Protein AF-A0A2H5V4H5-F1 (afdb_monomer_lite)

Sequence (164 aa):
MTAAYRALLMSRRRLESMSKALNQSDRIYLKNTIEQLDTDIDRLAERIVEEARKRYPQFDGMAESFGITGENDTKAQEALAELLTYVDFSKSFQRIRGYVRLYHRRSKNQRYSHQIRHALVRLTMALIEGIPKARKQEGVLMKIWLTYKQETQRPAGIPAQQQG

Radius of gyration: 17.79 Å; chains: 1; bounding box: 38×45×50 Å

Structure (mmCIF, N/CA/C/O backbone):
data_AF-A0A2H5V4H5-F1
#
_entry.id   AF-A0A2H5V4H5-F1
#
loop_
_atom_site.group_PDB
_atom_site.id
_atom_site.type_symbol
_atom_site.label_atom_id
_atom_site.label_alt_id
_atom_site.label_comp_id
_atom_site.label_asym_id
_atom_site.label_entity_id
_atom_site.label_seq_id
_atom_site.pdbx_PDB_ins_code
_atom_site.Cartn_x
_atom_site.Cartn_y
_atom_site.Cartn_z
_atom_site.occupancy
_atom_site.B_iso_or_equiv
_atom_site.auth_seq_id
_atom_site.auth_comp_id
_atom_site.auth_asym_id
_atom_site.auth_atom_id
_atom_site.pdbx_PDB_model_num
ATOM 1 N N . MET A 1 1 ? -10.975 -2.559 -8.787 1.00 87.75 1 MET A N 1
ATOM 2 C CA . MET A 1 1 ? -9.819 -1.646 -8.943 1.00 87.75 1 MET A CA 1
ATOM 3 C C . MET A 1 1 ? -8.520 -2.287 -8.461 1.00 87.75 1 MET A C 1
ATOM 5 O O . MET A 1 1 ? -7.626 -2.464 -9.275 1.00 87.75 1 MET A O 1
ATOM 9 N N . THR A 1 2 ? -8.435 -2.776 -7.220 1.00 89.94 2 THR A N 1
ATOM 10 C CA . THR A 1 2 ? -7.204 -3.379 -6.661 1.00 89.94 2 THR A CA 1
ATOM 11 C C . THR A 1 2 ? -6.629 -4.556 -7.467 1.00 89.94 2 THR A C 1
ATOM 13 O O . THR A 1 2 ? -5.419 -4.672 -7.621 1.00 89.94 2 THR A O 1
ATOM 16 N N . ALA A 1 3 ? -7.469 -5.431 -8.035 1.00 91.88 3 ALA A N 1
ATOM 17 C CA . ALA A 1 3 ? -6.989 -6.536 -8.876 1.00 91.88 3 ALA A CA 1
ATOM 18 C C . ALA A 1 3 ? -6.283 -6.048 -10.159 1.00 91.88 3 ALA A C 1
ATOM 20 O O . ALA A 1 3 ? -5.219 -6.562 -10.499 1.00 91.88 3 ALA A O 1
ATOM 21 N N . ALA A 1 4 ? -6.838 -5.028 -10.822 1.00 95.19 4 ALA A N 1
ATOM 22 C CA . ALA A 1 4 ? -6.223 -4.403 -11.992 1.00 95.19 4 ALA A CA 1
ATOM 23 C C . ALA A 1 4 ? -4.920 -3.681 -11.613 1.00 95.19 4 ALA A C 1
ATOM 25 O O . ALA A 1 4 ? -3.908 -3.868 -12.280 1.00 95.19 4 ALA A O 1
ATOM 26 N N . TYR A 1 5 ? -4.900 -2.971 -10.480 1.00 95.25 5 TYR A N 1
ATOM 27 C CA . TYR A 1 5 ? -3.697 -2.310 -9.962 1.00 95.25 5 TYR A CA 1
ATOM 28 C C . TYR A 1 5 ? -2.549 -3.298 -9.734 1.00 95.25 5 TYR A C 1
ATOM 30 O O . TYR A 1 5 ? -1.433 -3.109 -10.217 1.00 95.25 5 TYR A O 1
ATOM 38 N N . ARG A 1 6 ? -2.840 -4.434 -9.088 1.00 92.75 6 ARG A N 1
ATOM 39 C CA . ARG A 1 6 ? -1.865 -5.519 -8.903 1.00 92.75 6 ARG A CA 1
ATOM 40 C C . ARG A 1 6 ? -1.365 -6.079 -10.239 1.00 92.75 6 ARG A C 1
ATOM 42 O O . ARG A 1 6 ? -0.178 -6.377 -10.355 1.00 92.75 6 ARG A O 1
ATOM 49 N N . ALA A 1 7 ? -2.239 -6.227 -11.236 1.00 95.25 7 ALA A N 1
ATOM 50 C CA . ALA A 1 7 ? -1.853 -6.702 -12.565 1.00 95.25 7 ALA A CA 1
ATOM 51 C C . ALA A 1 7 ? -0.906 -5.722 -13.279 1.00 95.25 7 ALA A C 1
ATOM 53 O O . ALA A 1 7 ? 0.093 -6.159 -13.857 1.00 95.25 7 ALA A O 1
ATOM 54 N N . LEU A 1 8 ? -1.158 -4.413 -13.174 1.00 96.19 8 LEU A N 1
ATOM 55 C CA . LEU A 1 8 ? -0.271 -3.376 -13.709 1.00 96.19 8 LEU A CA 1
ATOM 56 C C . LEU A 1 8 ? 1.096 -3.392 -13.013 1.00 96.19 8 LEU A C 1
ATOM 58 O O . LEU A 1 8 ? 2.119 -3.451 -13.693 1.00 96.19 8 LEU A O 1
ATOM 62 N N . LEU A 1 9 ? 1.137 -3.465 -11.675 1.00 94.38 9 LEU A N 1
ATOM 63 C CA . LEU A 1 9 ? 2.395 -3.571 -10.919 1.00 94.38 9 LEU A CA 1
ATOM 64 C C . LEU A 1 9 ? 3.232 -4.795 -11.324 1.00 94.38 9 LEU A C 1
ATOM 66 O O . LEU A 1 9 ? 4.456 -4.705 -11.453 1.00 94.38 9 LEU A O 1
ATOM 70 N N . MET A 1 10 ? 2.589 -5.952 -11.515 1.00 94.19 10 MET A N 1
ATOM 71 C CA . MET A 1 10 ? 3.275 -7.165 -11.973 1.00 94.19 10 MET A CA 1
ATOM 72 C C . MET A 1 10 ? 3.813 -7.004 -13.396 1.00 94.19 10 MET A C 1
ATOM 74 O O . MET A 1 10 ? 4.956 -7.383 -13.662 1.00 94.19 10 MET A O 1
ATOM 78 N N . SER A 1 11 ? 3.015 -6.420 -14.291 1.00 96.19 11 SER A N 1
ATOM 79 C CA . SER A 1 11 ? 3.393 -6.193 -15.690 1.00 96.19 11 SER A CA 1
ATOM 80 C C . SER A 1 11 ? 4.573 -5.232 -15.792 1.00 96.19 11 SER A C 1
ATOM 82 O O . SER A 1 11 ? 5.569 -5.565 -16.431 1.00 96.19 11 SER A O 1
ATOM 84 N N . ARG A 1 12 ? 4.527 -4.110 -15.064 1.00 95.56 12 ARG A N 1
ATOM 85 C CA . ARG A 1 12 ? 5.625 -3.142 -14.965 1.00 95.56 12 ARG A CA 1
ATOM 86 C C . ARG A 1 12 ? 6.923 -3.820 -14.535 1.00 95.56 12 ARG A C 1
ATOM 88 O O . ARG A 1 12 ? 7.923 -3.733 -15.238 1.00 95.56 12 ARG A O 1
ATOM 95 N N . ARG A 1 13 ? 6.893 -4.572 -13.426 1.00 93.88 13 ARG A N 1
ATOM 96 C CA . ARG A 1 13 ? 8.076 -5.282 -12.908 1.00 93.88 13 ARG A CA 1
ATOM 97 C C . ARG A 1 13 ? 8.641 -6.277 -13.926 1.00 93.88 13 ARG A C 1
ATOM 99 O O . ARG A 1 13 ? 9.858 -6.414 -14.047 1.00 93.88 13 ARG A O 1
ATOM 106 N N . ARG A 1 14 ? 7.768 -6.987 -14.647 1.00 93.81 14 ARG A N 1
ATOM 107 C CA . ARG A 1 14 ? 8.175 -7.926 -15.700 1.00 93.81 14 ARG A CA 1
ATOM 108 C C . ARG A 1 14 ? 8.878 -7.194 -16.843 1.00 93.81 14 ARG A C 1
ATOM 110 O O . ARG A 1 14 ? 9.963 -7.618 -17.233 1.00 93.81 14 ARG A O 1
ATOM 117 N N . LEU A 1 15 ? 8.299 -6.100 -17.339 1.00 93.50 15 LEU A N 1
ATOM 118 C CA . LEU A 1 15 ? 8.891 -5.310 -18.421 1.00 93.50 15 LEU A CA 1
ATOM 119 C C . LEU A 1 15 ? 10.211 -4.657 -18.002 1.00 93.50 15 LEU A C 1
ATOM 121 O O . LEU A 1 15 ? 11.157 -4.669 -18.782 1.00 93.50 15 LEU A O 1
ATOM 125 N N . GLU A 1 16 ? 10.330 -4.173 -16.765 1.00 92.81 16 GLU A N 1
ATOM 126 C CA . GLU A 1 16 ? 11.603 -3.670 -16.231 1.00 92.81 16 GLU A CA 1
ATOM 127 C C . GLU A 1 16 ? 12.686 -4.753 -16.212 1.00 92.81 16 GLU A C 1
ATOM 129 O O . GLU A 1 16 ? 13.828 -4.504 -16.600 1.00 92.81 16 GLU A O 1
ATOM 134 N N . SER A 1 17 ? 12.338 -5.969 -15.777 1.00 92.56 17 SER A N 1
ATOM 135 C CA . SER A 1 17 ? 13.271 -7.098 -15.778 1.00 92.56 17 SER A CA 1
ATOM 136 C C . SER A 1 17 ? 13.709 -7.470 -17.194 1.00 92.56 17 SER A C 1
ATOM 138 O O . SER A 1 17 ? 14.881 -7.772 -17.401 1.00 92.56 17 SER A O 1
ATOM 140 N N . MET A 1 18 ? 12.786 -7.444 -18.158 1.00 90.31 18 MET A N 1
ATOM 141 C CA . MET A 1 18 ? 13.092 -7.703 -19.566 1.00 90.31 18 MET A CA 1
ATOM 142 C C . MET A 1 18 ? 13.980 -6.602 -20.148 1.00 90.31 18 MET A C 1
ATOM 144 O O . MET A 1 18 ? 15.005 -6.907 -20.742 1.00 90.31 18 MET A O 1
ATOM 148 N N . SER A 1 19 ? 13.650 -5.330 -19.908 1.00 90.00 19 SER A N 1
ATOM 149 C CA . SER A 1 19 ? 14.415 -4.173 -20.388 1.00 90.00 19 SER A CA 1
ATOM 150 C C . SER A 1 19 ? 15.887 -4.233 -19.962 1.00 90.00 19 SER A C 1
ATOM 152 O O . SER A 1 19 ? 16.783 -4.020 -20.780 1.00 90.00 19 SER A O 1
ATOM 154 N N . LYS A 1 20 ? 16.168 -4.647 -18.719 1.00 88.38 20 LYS A N 1
ATOM 155 C CA . LYS A 1 20 ? 17.545 -4.844 -18.228 1.00 88.38 20 LYS A CA 1
ATOM 156 C C . LYS A 1 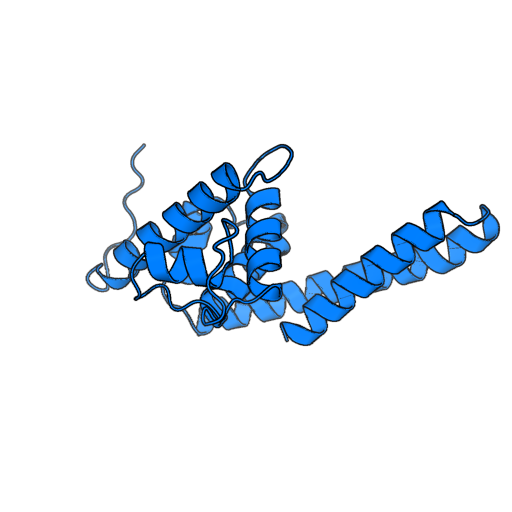20 ? 18.342 -5.889 -19.021 1.00 88.38 20 LYS A C 1
ATOM 158 O O . LYS A 1 20 ? 19.561 -5.766 -19.098 1.00 88.38 20 LYS A O 1
ATOM 163 N N . ALA A 1 21 ? 17.677 -6.885 -19.606 1.00 89.31 21 ALA A N 1
ATOM 164 C CA . ALA A 1 21 ? 18.304 -7.962 -20.372 1.00 89.31 21 ALA A CA 1
ATOM 165 C C . ALA A 1 21 ? 18.467 -7.651 -21.874 1.00 89.31 21 ALA A C 1
ATOM 167 O O . ALA A 1 21 ? 19.165 -8.386 -22.567 1.00 89.31 21 ALA A O 1
ATOM 168 N N . LEU A 1 22 ? 17.838 -6.586 -22.386 1.00 87.88 22 LEU A N 1
ATOM 169 C CA . LEU A 1 22 ? 17.841 -6.240 -23.813 1.00 87.88 22 LEU A CA 1
ATOM 170 C C . LEU A 1 22 ? 18.999 -5.311 -24.212 1.00 87.88 22 LEU A C 1
ATOM 172 O O . LEU A 1 22 ? 19.607 -4.653 -23.360 1.00 87.88 22 LEU A O 1
ATOM 176 N N . ASN A 1 23 ? 19.266 -5.237 -25.522 1.00 84.38 23 ASN A N 1
ATOM 177 C CA . ASN A 1 23 ? 20.154 -4.248 -26.144 1.00 84.38 23 ASN A CA 1
ATOM 178 C C . ASN A 1 23 ? 19.534 -2.827 -26.100 1.00 84.38 23 ASN A C 1
ATOM 180 O O . ASN A 1 23 ? 18.367 -2.646 -25.752 1.00 84.38 23 ASN A O 1
ATOM 184 N N . GLN A 1 24 ? 20.313 -1.792 -26.429 1.00 78.50 24 GLN A N 1
ATOM 185 C CA . GLN A 1 24 ? 19.883 -0.399 -26.255 1.00 78.50 24 GLN A CA 1
ATOM 186 C C . GLN A 1 24 ? 18.722 0.022 -27.173 1.00 78.50 24 GLN A C 1
ATOM 188 O O . GLN A 1 24 ? 17.870 0.790 -26.730 1.00 78.50 24 GLN A O 1
ATOM 193 N N . SER A 1 25 ? 18.653 -0.485 -28.408 1.00 79.69 25 SER A N 1
ATOM 194 C CA . SER A 1 25 ? 17.562 -0.177 -29.343 1.00 79.69 25 SER A CA 1
ATOM 195 C C . SER A 1 25 ? 16.232 -0.778 -28.888 1.00 79.69 25 SER A C 1
ATOM 197 O O . SER A 1 25 ? 15.212 -0.093 -28.904 1.00 79.69 25 SER A O 1
ATOM 199 N N . ASP A 1 26 ? 16.244 -2.013 -28.383 1.00 81.56 26 ASP A N 1
ATOM 200 C CA . ASP A 1 26 ? 15.031 -2.709 -27.940 1.00 81.56 26 ASP A CA 1
ATOM 201 C C . ASP A 1 26 ? 14.521 -2.175 -26.589 1.00 81.56 26 ASP A C 1
ATOM 203 O O . ASP A 1 26 ? 13.318 -2.176 -26.311 1.00 81.56 26 ASP A O 1
ATOM 207 N N . ARG A 1 27 ? 15.422 -1.629 -25.756 1.00 8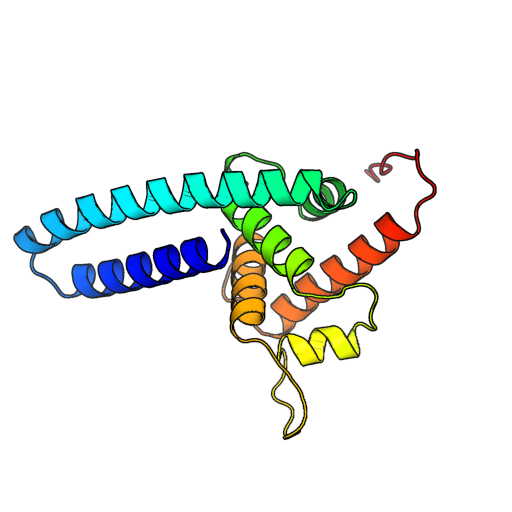6.88 27 ARG A N 1
ATOM 208 C CA . ARG A 1 27 ? 15.067 -0.945 -24.499 1.00 86.88 27 ARG A CA 1
ATOM 209 C C . ARG A 1 27 ? 14.164 0.267 -24.706 1.00 86.88 27 ARG A C 1
ATOM 211 O O . ARG A 1 27 ? 13.326 0.527 -23.843 1.00 86.88 27 ARG A O 1
ATOM 218 N N . ILE A 1 28 ? 14.317 1.001 -25.812 1.00 86.25 28 ILE A N 1
ATOM 219 C CA . ILE A 1 28 ? 13.526 2.213 -26.085 1.00 86.25 28 ILE A CA 1
ATOM 220 C C . ILE A 1 28 ? 12.041 1.860 -26.244 1.00 86.25 28 ILE A C 1
ATOM 222 O O . ILE A 1 28 ? 11.191 2.526 -25.657 1.00 86.25 28 ILE A O 1
ATOM 226 N N . TYR A 1 29 ? 11.721 0.764 -26.941 1.00 83.31 29 TYR A N 1
ATOM 227 C CA . TYR A 1 29 ? 10.335 0.311 -27.110 1.00 83.31 29 TYR A CA 1
ATOM 228 C C . TYR A 1 29 ? 9.677 -0.079 -25.779 1.00 83.31 29 TYR A C 1
ATOM 230 O O . TYR A 1 29 ? 8.517 0.257 -25.522 1.00 83.31 29 TYR A O 1
ATOM 238 N N . LEU A 1 30 ? 10.424 -0.749 -24.892 1.00 89.69 30 LEU A N 1
ATOM 239 C CA . LEU A 1 30 ? 9.912 -1.096 -23.566 1.00 89.69 30 LEU A CA 1
ATOM 240 C C . LEU A 1 30 ? 9.800 0.112 -22.638 1.00 89.69 30 LEU A C 1
ATOM 242 O O . LEU A 1 30 ? 8.893 0.136 -21.809 1.00 89.69 30 LEU A O 1
ATOM 246 N N . LYS A 1 31 ? 10.675 1.114 -22.777 1.00 90.44 31 LYS A N 1
ATOM 247 C CA . LYS A 1 31 ? 10.648 2.326 -21.951 1.00 90.44 31 LYS A CA 1
ATOM 248 C C . LYS A 1 31 ? 9.300 3.040 -22.054 1.00 90.44 31 LYS A C 1
ATOM 250 O O . LYS A 1 31 ? 8.655 3.229 -21.029 1.00 90.44 31 LYS A O 1
ATOM 255 N N . ASN A 1 32 ? 8.837 3.325 -23.271 1.00 90.06 32 ASN A N 1
ATOM 256 C CA . ASN A 1 32 ? 7.556 4.013 -23.483 1.00 90.06 32 ASN A CA 1
ATOM 257 C C . ASN A 1 32 ? 6.379 3.216 -22.896 1.00 90.06 32 ASN A C 1
ATOM 259 O O . ASN A 1 32 ? 5.458 3.774 -22.307 1.00 90.06 32 ASN A O 1
ATOM 263 N N . THR A 1 33 ? 6.427 1.885 -23.013 1.00 93.50 33 THR A N 1
ATOM 264 C CA . THR A 1 33 ? 5.394 1.008 -22.442 1.00 93.50 33 THR A CA 1
ATOM 265 C C . THR A 1 33 ? 5.408 1.043 -20.910 1.00 93.50 33 THR A C 1
ATOM 267 O O . THR A 1 33 ? 4.353 1.054 -20.281 1.00 93.50 33 THR A O 1
ATOM 270 N N . ILE A 1 34 ? 6.593 1.071 -20.291 1.00 95.00 34 ILE A N 1
ATOM 271 C CA . ILE A 1 34 ? 6.746 1.180 -18.834 1.00 95.00 34 ILE A CA 1
ATOM 272 C C . ILE A 1 34 ? 6.227 2.534 -18.336 1.00 95.00 34 ILE A C 1
ATOM 274 O O . ILE A 1 34 ? 5.502 2.558 -17.348 1.00 95.00 34 ILE A O 1
ATOM 278 N N . GLU A 1 35 ? 6.535 3.630 -19.031 1.00 95.25 35 GLU A N 1
ATOM 279 C CA . GLU A 1 35 ? 6.053 4.976 -18.681 1.00 95.25 35 GLU A CA 1
ATOM 280 C C . GLU A 1 35 ? 4.520 5.073 -18.749 1.00 95.25 35 GLU A C 1
ATOM 282 O O . GLU A 1 35 ? 3.883 5.640 -17.856 1.00 95.25 35 GLU A O 1
ATOM 287 N N . GLN A 1 36 ? 3.906 4.446 -19.758 1.00 95.69 36 GLN A N 1
ATOM 288 C CA . GLN A 1 36 ? 2.449 4.359 -19.841 1.00 95.69 36 GLN A CA 1
ATOM 289 C C . GLN A 1 36 ? 1.860 3.542 -18.682 1.00 95.69 36 GLN A C 1
ATOM 291 O O . GLN A 1 36 ? 0.875 3.959 -18.073 1.00 95.69 36 GLN A O 1
ATOM 296 N N . LEU A 1 37 ? 2.477 2.406 -18.332 1.00 96.44 37 LEU A N 1
ATOM 297 C CA . LEU A 1 37 ? 2.054 1.619 -17.171 1.00 96.44 37 LEU A CA 1
ATOM 298 C C . LEU A 1 37 ? 2.183 2.409 -15.867 1.00 96.44 37 LEU A C 1
ATOM 300 O O . LEU A 1 37 ? 1.300 2.293 -15.024 1.00 96.44 37 LEU A O 1
ATOM 304 N N . ASP A 1 38 ? 3.249 3.192 -15.692 1.00 96.44 38 ASP A N 1
ATOM 305 C CA . ASP A 1 38 ? 3.428 4.055 -14.520 1.00 96.44 38 ASP A CA 1
ATOM 306 C C . ASP A 1 38 ? 2.290 5.078 -14.402 1.00 96.44 38 ASP A C 1
ATOM 308 O O . ASP A 1 38 ? 1.672 5.186 -13.343 1.00 96.44 38 ASP A O 1
ATOM 312 N N . THR A 1 39 ? 1.907 5.706 -15.516 1.00 96.88 39 THR A N 1
ATOM 313 C CA . THR A 1 39 ? 0.756 6.623 -15.568 1.00 96.88 39 THR A CA 1
ATOM 314 C C . THR A 1 39 ? -0.555 5.933 -15.173 1.00 96.88 39 THR A C 1
ATOM 316 O O . THR A 1 39 ? -1.351 6.473 -14.402 1.00 96.88 39 THR A O 1
ATOM 319 N N . ASP A 1 40 ? -0.805 4.726 -15.685 1.00 96.75 40 ASP A N 1
ATOM 320 C CA . ASP A 1 40 ? -2.036 3.986 -15.386 1.00 96.75 40 ASP A CA 1
ATOM 321 C C . ASP A 1 40 ? -2.064 3.455 -13.943 1.00 96.75 40 ASP A C 1
ATOM 323 O O . ASP A 1 40 ? -3.130 3.379 -13.325 1.00 96.75 40 ASP A O 1
ATOM 327 N N . ILE A 1 41 ? -0.896 3.115 -13.386 1.00 96.88 41 ILE A N 1
ATOM 328 C CA . ILE A 1 41 ? -0.717 2.759 -11.973 1.00 96.88 41 ILE A CA 1
ATOM 329 C C . ILE A 1 41 ? -1.089 3.946 -11.091 1.00 96.88 41 ILE A C 1
ATOM 331 O O . ILE A 1 41 ? -1.863 3.758 -10.153 1.00 96.88 41 ILE A O 1
ATOM 335 N N . ASP A 1 42 ? -0.579 5.139 -11.390 1.00 96.25 42 ASP A N 1
ATOM 336 C CA . ASP A 1 42 ? -0.815 6.334 -10.576 1.00 96.25 42 ASP A CA 1
ATOM 337 C C . ASP A 1 42 ? -2.305 6.713 -10.584 1.00 96.25 42 ASP A C 1
ATOM 339 O O . ASP A 1 42 ? -2.931 6.769 -9.525 1.00 96.25 42 ASP A O 1
ATOM 343 N N . ARG A 1 43 ? -2.931 6.773 -11.767 1.00 96.69 43 ARG A N 1
ATOM 344 C CA . ARG A 1 43 ? -4.382 7.021 -11.911 1.00 96.69 43 ARG A CA 1
ATOM 345 C C . ARG A 1 43 ? -5.243 6.018 -11.149 1.00 96.69 43 ARG A C 1
ATOM 347 O O . ARG A 1 43 ? -6.297 6.351 -10.605 1.00 96.69 43 ARG A O 1
ATOM 354 N N . LEU A 1 44 ? -4.855 4.743 -11.167 1.00 97.12 44 LEU A N 1
ATOM 355 C CA . LEU A 1 44 ? -5.627 3.709 -10.491 1.00 97.12 44 LEU A CA 1
ATOM 356 C C . LEU A 1 44 ? -5.390 3.719 -8.976 1.00 97.12 44 LEU A C 1
ATOM 358 O O . LEU A 1 44 ? -6.320 3.402 -8.234 1.00 97.12 44 LEU A O 1
ATOM 362 N N . ALA A 1 45 ? -4.192 4.097 -8.523 1.00 97.25 45 ALA A N 1
ATOM 363 C CA . ALA A 1 45 ? -3.903 4.321 -7.112 1.00 97.25 45 ALA A CA 1
ATOM 364 C C . ALA A 1 45 ? -4.769 5.459 -6.556 1.00 97.25 45 ALA A C 1
ATOM 366 O O . ALA A 1 45 ? -5.443 5.245 -5.552 1.00 97.25 45 ALA A O 1
ATOM 367 N N . GLU A 1 46 ? -4.847 6.598 -7.249 1.00 97.00 46 GLU A N 1
ATOM 368 C CA . GLU A 1 46 ? -5.708 7.733 -6.878 1.00 97.00 46 GLU A CA 1
ATOM 369 C C . GLU A 1 46 ? -7.164 7.296 -6.691 1.00 97.00 46 GLU A C 1
ATOM 371 O O . GLU A 1 46 ? -7.746 7.490 -5.626 1.00 97.00 46 GLU A O 1
ATOM 376 N N . ARG A 1 47 ? -7.735 6.587 -7.673 1.00 97.69 47 ARG A N 1
ATOM 377 C CA . ARG A 1 47 ? -9.115 6.077 -7.582 1.00 97.69 47 ARG A CA 1
ATOM 378 C C . ARG A 1 47 ? -9.327 5.109 -6.418 1.00 97.69 47 ARG A C 1
ATOM 380 O O . ARG A 1 47 ? -10.398 5.093 -5.815 1.00 97.69 47 ARG A O 1
ATOM 387 N N . ILE A 1 48 ? -8.336 4.268 -6.112 1.00 97.56 48 ILE A N 1
ATOM 388 C CA . ILE A 1 48 ? -8.400 3.361 -4.956 1.00 97.56 48 ILE A CA 1
ATOM 389 C C . ILE A 1 48 ? -8.395 4.164 -3.651 1.00 97.56 48 ILE A C 1
ATOM 391 O O . ILE A 1 48 ? -9.171 3.849 -2.750 1.00 97.56 48 ILE A O 1
ATOM 395 N N . VAL A 1 49 ? -7.548 5.189 -3.554 1.00 97.44 49 VAL A N 1
ATOM 396 C CA . VAL A 1 49 ? -7.457 6.071 -2.386 1.00 97.44 49 VAL A CA 1
ATOM 397 C C . VAL A 1 49 ? -8.752 6.856 -2.191 1.00 97.44 49 VAL A C 1
ATOM 399 O O . VAL A 1 49 ? -9.287 6.876 -1.086 1.00 97.44 49 VAL A O 1
ATOM 402 N N . GLU A 1 50 ? -9.302 7.449 -3.249 1.00 96.56 50 GLU A N 1
ATOM 403 C CA . GLU A 1 50 ? -10.579 8.167 -3.198 1.00 96.56 50 GLU A CA 1
ATOM 404 C C . GLU A 1 50 ? -11.721 7.277 -2.702 1.00 96.56 50 GLU A C 1
ATOM 406 O O . GLU A 1 50 ? -12.511 7.680 -1.847 1.00 96.56 50 GLU A O 1
ATOM 411 N N . GLU A 1 51 ? -11.806 6.049 -3.214 1.00 97.25 51 GLU A N 1
ATOM 412 C CA . GLU A 1 51 ? -12.815 5.087 -2.776 1.00 97.25 51 GLU A CA 1
ATOM 413 C C . GLU A 1 51 ? -12.608 4.681 -1.311 1.00 97.25 51 GLU A C 1
ATOM 415 O O . GLU A 1 51 ? -13.568 4.534 -0.555 1.00 97.25 51 GLU A O 1
ATOM 420 N N . ALA A 1 52 ? -11.354 4.539 -0.878 1.00 96.31 52 ALA A N 1
ATOM 421 C CA . ALA A 1 52 ? -11.035 4.227 0.508 1.00 96.31 52 ALA A CA 1
ATOM 422 C C . ALA A 1 52 ? -11.411 5.363 1.465 1.00 96.31 52 ALA A C 1
ATOM 424 O O . ALA A 1 52 ? -12.007 5.077 2.502 1.00 96.31 52 ALA A O 1
ATOM 425 N N . ARG A 1 53 ? -11.148 6.626 1.104 1.00 95.50 53 ARG A N 1
ATOM 426 C CA . ARG A 1 53 ? -11.577 7.808 1.875 1.00 95.50 53 ARG A CA 1
ATOM 427 C C . ARG A 1 53 ? -13.091 7.848 2.063 1.00 95.50 53 ARG A C 1
ATOM 429 O O . ARG A 1 53 ? -13.572 8.081 3.165 1.00 95.50 53 ARG A O 1
ATOM 436 N N . LYS A 1 54 ? -13.854 7.549 1.005 1.00 96.06 54 LYS A N 1
ATOM 437 C CA . LYS A 1 54 ? -15.328 7.491 1.066 1.00 96.06 54 LYS A CA 1
ATOM 438 C C . LYS A 1 54 ? -15.831 6.352 1.950 1.00 96.06 54 LYS A C 1
ATOM 440 O O . LYS A 1 54 ? -16.848 6.492 2.624 1.00 96.06 54 LYS A O 1
ATOM 445 N N . ARG A 1 55 ? -15.150 5.206 1.915 1.00 95.19 55 ARG A N 1
ATOM 446 C CA . ARG A 1 55 ? -15.608 3.972 2.562 1.00 95.19 55 ARG A CA 1
ATOM 447 C C . ARG A 1 55 ? -15.183 3.839 4.022 1.00 95.19 55 ARG A C 1
ATOM 449 O O . ARG A 1 55 ? -15.901 3.209 4.798 1.00 95.19 55 ARG A O 1
ATOM 456 N N . TYR A 1 56 ? -14.019 4.366 4.387 1.00 92.44 56 TYR A N 1
ATOM 457 C CA . TYR A 1 56 ? -13.418 4.186 5.705 1.00 92.44 56 TYR A CA 1
ATOM 458 C C . TYR A 1 56 ? -13.208 5.549 6.377 1.00 92.44 56 TYR A C 1
ATOM 460 O O . TYR A 1 56 ? -12.225 6.220 6.069 1.00 92.44 56 TYR A O 1
ATOM 468 N N . PRO A 1 57 ? -14.070 5.946 7.335 1.00 90.50 57 PRO A N 1
ATOM 469 C CA . PRO A 1 57 ? -13.950 7.229 8.040 1.00 90.50 57 PRO A CA 1
ATOM 470 C C . PRO A 1 57 ? -12.592 7.458 8.717 1.00 90.50 57 PRO A C 1
ATOM 472 O O . PRO A 1 57 ? -12.131 8.582 8.853 1.00 90.50 57 PRO A O 1
ATOM 475 N N . GLN A 1 58 ? -11.935 6.378 9.133 1.00 91.25 58 GLN A N 1
ATOM 476 C CA . GLN A 1 58 ? -10.625 6.396 9.775 1.00 91.25 58 GLN A CA 1
ATOM 477 C C . GLN A 1 58 ? -9.448 6.533 8.796 1.00 91.25 58 GLN A C 1
ATOM 479 O O . GLN A 1 58 ? -8.307 6.599 9.243 1.00 91.25 58 GLN A O 1
ATOM 484 N N . PHE A 1 59 ? -9.679 6.510 7.477 1.00 94.62 59 PHE A N 1
ATOM 485 C CA . PHE A 1 59 ? -8.603 6.456 6.485 1.00 94.62 59 PHE A CA 1
ATOM 486 C C . PHE A 1 59 ? -7.642 7.640 6.598 1.00 94.62 59 PHE A C 1
ATOM 488 O O . PHE A 1 59 ? -6.435 7.423 6.702 1.00 94.62 59 PHE A O 1
ATOM 495 N N . ASP A 1 60 ? -8.165 8.868 6.619 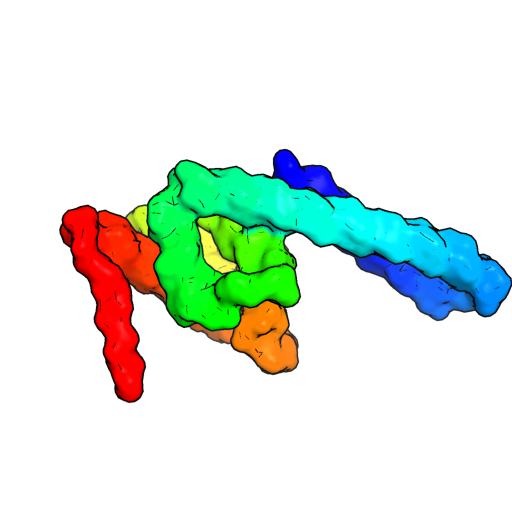1.00 93.25 60 ASP A N 1
ATOM 496 C CA . ASP A 1 60 ? -7.327 10.071 6.624 1.00 93.25 60 ASP A CA 1
ATOM 497 C C . ASP A 1 60 ? -6.552 10.210 7.943 1.00 93.25 60 ASP A C 1
ATOM 499 O O . ASP A 1 60 ? -5.339 10.405 7.912 1.00 93.25 60 ASP A O 1
ATOM 503 N N . GLY A 1 61 ? -7.184 9.945 9.094 1.00 91.75 61 GLY A N 1
ATOM 504 C CA . GLY A 1 61 ? -6.485 9.926 10.390 1.00 91.75 61 GLY A CA 1
ATOM 505 C C . GLY A 1 61 ? -5.383 8.858 10.463 1.00 91.75 61 GLY A C 1
ATOM 506 O O . GLY A 1 61 ? -4.324 9.063 11.068 1.00 91.75 61 GLY A O 1
ATOM 507 N N . MET A 1 62 ? -5.573 7.720 9.784 1.00 93.69 62 MET A N 1
ATOM 508 C CA . MET A 1 62 ? -4.510 6.729 9.621 1.00 93.69 62 MET A CA 1
ATOM 509 C C . MET A 1 62 ? -3.397 7.249 8.708 1.00 93.69 62 MET A C 1
ATOM 511 O O . MET A 1 62 ? -2.230 7.139 9.083 1.00 93.69 62 MET A O 1
ATOM 515 N N . ALA A 1 63 ? -3.723 7.825 7.550 1.00 95.06 63 ALA A N 1
ATOM 516 C CA . ALA A 1 63 ? -2.736 8.378 6.625 1.00 95.06 63 ALA A CA 1
ATOM 517 C C . ALA A 1 63 ? -1.871 9.465 7.292 1.00 95.06 63 ALA A C 1
ATOM 519 O O . ALA A 1 63 ? -0.644 9.408 7.201 1.00 95.06 63 ALA A O 1
ATOM 520 N N . GLU A 1 64 ? -2.489 10.369 8.056 1.00 94.19 64 GLU A N 1
ATOM 521 C CA . GLU A 1 64 ? -1.822 11.370 8.899 1.00 94.19 64 GLU A CA 1
ATOM 522 C C . GLU A 1 64 ? -0.892 10.725 9.928 1.00 94.19 64 GLU A C 1
ATOM 524 O O . GLU A 1 64 ? 0.289 11.059 10.002 1.00 94.19 64 GLU A O 1
ATOM 529 N N . SER A 1 65 ? -1.381 9.725 10.670 1.00 91.56 65 SER A N 1
ATOM 530 C CA . SER A 1 65 ? -0.582 9.001 11.670 1.00 91.56 65 SER A CA 1
ATOM 531 C C . SER A 1 65 ? 0.651 8.316 11.071 1.00 91.56 65 SER A C 1
ATOM 533 O O . SER A 1 65 ? 1.635 8.051 11.771 1.00 91.56 65 SER A O 1
ATOM 535 N N . PHE A 1 66 ? 0.593 7.962 9.789 1.00 92.38 66 PHE A N 1
ATOM 536 C CA . PHE A 1 66 ? 1.696 7.373 9.040 1.00 92.38 66 PHE A CA 1
ATOM 537 C C . PHE A 1 66 ? 2.559 8.405 8.303 1.00 92.38 66 PHE A C 1
ATOM 539 O O . PHE A 1 66 ? 3.609 8.015 7.800 1.00 92.38 66 PHE A O 1
ATOM 546 N N . GLY A 1 67 ? 2.170 9.683 8.287 1.00 93.25 67 GLY A N 1
ATOM 547 C CA . GLY A 1 67 ? 2.868 10.741 7.558 1.00 93.25 67 GLY A CA 1
ATOM 548 C C . GLY A 1 67 ? 2.779 10.590 6.039 1.00 93.25 67 GLY A C 1
ATOM 549 O O . GLY A 1 67 ? 3.684 11.031 5.346 1.00 93.25 67 GLY A O 1
ATOM 550 N N . ILE A 1 68 ? 1.729 9.932 5.535 1.00 94.50 68 ILE A N 1
ATOM 551 C CA . ILE A 1 68 ? 1.525 9.640 4.106 1.00 94.50 68 ILE A CA 1
ATOM 552 C C . ILE A 1 68 ? 0.335 10.424 3.562 1.00 94.50 68 ILE A C 1
ATOM 554 O O . ILE A 1 68 ? -0.616 9.840 3.051 1.00 94.50 68 ILE A O 1
ATOM 558 N N . THR A 1 69 ? 0.329 11.741 3.738 1.00 91.56 69 THR A N 1
ATOM 559 C CA . THR A 1 69 ? -0.783 12.622 3.336 1.00 91.56 69 THR A CA 1
ATOM 560 C C . THR A 1 69 ? -0.516 13.378 2.039 1.00 91.56 69 THR A C 1
ATOM 562 O O . THR A 1 69 ? -1.455 13.936 1.474 1.00 91.56 69 THR A O 1
ATOM 565 N N . GLY A 1 70 ? 0.725 13.386 1.545 1.00 85.75 70 GLY A N 1
ATOM 566 C CA . GLY A 1 70 ? 1.107 14.135 0.355 1.00 85.75 70 GLY A CA 1
ATOM 567 C C . GLY A 1 70 ? 0.656 13.475 -0.947 1.00 85.75 70 GLY A C 1
ATOM 568 O O . GLY A 1 70 ? 0.387 12.276 -1.009 1.00 85.75 70 GLY A O 1
ATOM 569 N N . GLU A 1 71 ? 0.645 14.257 -2.027 1.00 81.94 71 GLU A N 1
ATOM 570 C CA . GLU A 1 71 ? 0.355 13.767 -3.387 1.00 81.94 71 GLU A CA 1
ATOM 571 C C . GLU A 1 71 ? 1.364 12.692 -3.835 1.00 81.94 71 GLU A C 1
ATOM 573 O O . GLU A 1 71 ? 1.010 11.706 -4.485 1.00 81.94 71 GLU A O 1
ATOM 578 N N . ASN A 1 72 ? 2.618 12.813 -3.388 1.00 86.25 72 ASN A N 1
ATOM 579 C CA . ASN A 1 72 ? 3.674 11.834 -3.659 1.00 86.25 72 ASN A CA 1
ATOM 580 C C . ASN A 1 72 ? 3.483 10.501 -2.908 1.00 86.25 72 ASN A C 1
ATOM 582 O O . ASN A 1 72 ? 4.116 9.502 -3.255 1.00 86.25 72 ASN A O 1
ATOM 586 N N . ASP A 1 73 ? 2.586 10.452 -1.919 1.00 93.62 73 ASP A N 1
ATOM 587 C CA . ASP A 1 73 ? 2.360 9.275 -1.076 1.00 93.62 73 ASP A CA 1
ATOM 588 C C . ASP A 1 73 ? 1.225 8.381 -1.581 1.00 93.62 73 ASP A C 1
ATOM 590 O O . ASP A 1 73 ? 0.867 7.395 -0.931 1.00 93.62 73 ASP A O 1
ATOM 594 N N . THR A 1 74 ? 0.670 8.669 -2.761 1.00 95.12 74 THR A N 1
ATOM 595 C CA . THR A 1 74 ? -0.482 7.956 -3.335 1.00 95.12 74 THR A CA 1
ATOM 596 C C . THR A 1 74 ? -0.282 6.432 -3.352 1.00 95.12 74 THR A C 1
ATOM 598 O O . THR A 1 74 ? -1.196 5.676 -3.028 1.00 95.12 74 THR A O 1
ATOM 601 N N . LYS A 1 75 ? 0.933 5.937 -3.632 1.00 94.75 75 LYS A N 1
ATOM 602 C CA . LYS A 1 75 ? 1.249 4.490 -3.599 1.00 94.75 75 LYS A CA 1
ATOM 603 C C . LYS A 1 75 ? 1.228 3.903 -2.181 1.00 94.75 75 LYS A C 1
ATOM 605 O O . LYS A 1 75 ? 0.866 2.740 -2.001 1.00 94.75 75 LYS A O 1
ATOM 610 N N . ALA A 1 76 ? 1.609 4.684 -1.172 1.00 96.25 76 ALA A N 1
ATOM 611 C CA . ALA A 1 76 ? 1.531 4.282 0.231 1.00 96.25 76 ALA A CA 1
ATOM 612 C C . ALA A 1 76 ? 0.075 4.292 0.723 1.00 96.25 76 ALA A C 1
ATOM 614 O O . ALA A 1 76 ? -0.377 3.326 1.342 1.00 96.25 76 ALA A O 1
ATOM 615 N N . GLN A 1 77 ? -0.673 5.340 0.374 1.00 97.50 77 GLN A N 1
ATOM 616 C CA . GLN A 1 77 ? -2.106 5.461 0.641 1.00 97.50 77 GLN A CA 1
ATOM 617 C C . GLN A 1 77 ? -2.900 4.320 -0.018 1.00 97.50 77 GLN A C 1
ATOM 619 O O . GLN A 1 77 ? -3.751 3.710 0.630 1.00 97.50 77 GLN A O 1
ATOM 624 N N . GLU A 1 78 ? -2.578 3.951 -1.262 1.00 97.81 78 GLU A N 1
ATOM 625 C CA . GLU A 1 78 ? -3.158 2.788 -1.950 1.00 97.81 78 GLU A CA 1
ATOM 626 C C . GLU A 1 78 ? -2.900 1.497 -1.174 1.00 97.81 78 GLU A C 1
ATOM 628 O O . GLU A 1 78 ? -3.817 0.706 -0.949 1.00 97.81 78 GLU A O 1
ATOM 633 N N . ALA A 1 79 ? -1.664 1.278 -0.723 1.00 97.44 79 ALA A N 1
ATOM 634 C CA . ALA A 1 79 ? -1.323 0.068 0.009 1.00 97.44 79 ALA A CA 1
ATOM 635 C C . ALA A 1 79 ? -2.084 -0.017 1.345 1.00 97.44 79 ALA A C 1
ATOM 637 O O . ALA A 1 79 ? -2.535 -1.100 1.729 1.00 97.44 79 ALA A O 1
ATOM 638 N N . LEU A 1 80 ? -2.280 1.116 2.030 1.00 97.56 80 LEU A N 1
ATOM 639 C CA . LEU A 1 80 ? -3.138 1.210 3.212 1.00 97.56 80 LEU A CA 1
ATOM 640 C C . LEU A 1 80 ? -4.610 0.913 2.873 1.00 97.56 80 LEU A C 1
ATOM 642 O O . LEU A 1 80 ? -5.250 0.129 3.576 1.00 97.56 80 LEU A O 1
ATOM 646 N N . ALA A 1 81 ? -5.131 1.464 1.774 1.00 97.38 81 ALA A N 1
ATOM 647 C CA . ALA A 1 81 ? -6.490 1.214 1.290 1.00 97.38 81 ALA A CA 1
ATOM 648 C C . ALA A 1 81 ? -6.738 -0.270 0.972 1.00 97.38 81 ALA A C 1
ATOM 650 O O . ALA A 1 81 ? -7.763 -0.841 1.364 1.00 97.38 81 ALA A O 1
ATOM 651 N N . GLU A 1 82 ? -5.791 -0.928 0.297 1.00 97.12 82 GLU A N 1
ATOM 652 C CA . GLU A 1 82 ? -5.855 -2.361 0.015 1.00 97.12 82 GLU A CA 1
ATOM 653 C C . GLU A 1 82 ? -5.890 -3.180 1.316 1.00 97.12 82 GLU A C 1
ATOM 655 O O . GLU A 1 82 ? -6.681 -4.122 1.432 1.00 97.12 82 GLU A O 1
ATOM 660 N N . LEU A 1 83 ? -5.077 -2.816 2.315 1.00 96.31 83 LEU A N 1
ATOM 661 C CA . LEU A 1 83 ? -5.088 -3.481 3.620 1.00 96.31 83 LEU A CA 1
ATOM 662 C C . LEU A 1 83 ? -6.441 -3.323 4.319 1.00 96.31 83 LEU A C 1
ATOM 664 O O . LEU A 1 83 ? -7.016 -4.330 4.725 1.00 96.31 83 LEU A O 1
ATOM 668 N N . LEU A 1 84 ? -6.976 -2.105 4.417 1.00 95.12 84 LEU A N 1
ATOM 669 C CA . LEU A 1 84 ? -8.276 -1.841 5.052 1.00 95.12 84 LEU A CA 1
ATOM 670 C C . LEU A 1 84 ? -9.437 -2.556 4.349 1.00 95.12 84 LEU A C 1
ATOM 672 O O . LEU A 1 84 ? -10.406 -2.945 4.993 1.00 95.12 84 LEU A O 1
ATOM 676 N N . THR A 1 85 ? -9.313 -2.794 3.043 1.00 94.50 85 THR A N 1
ATOM 677 C CA . THR A 1 85 ? -10.342 -3.480 2.252 1.00 94.50 85 THR A CA 1
ATOM 678 C C . THR A 1 85 ? -10.429 -4.977 2.512 1.00 94.50 85 THR A C 1
ATOM 680 O O . THR A 1 85 ? -11.515 -5.552 2.457 1.00 94.50 85 THR A O 1
ATOM 683 N N . TYR A 1 86 ? -9.303 -5.630 2.786 1.00 92.56 86 TYR A N 1
ATOM 684 C CA . TYR A 1 86 ? -9.244 -7.093 2.849 1.00 92.56 86 TYR A CA 1
ATOM 685 C C . TYR A 1 86 ? -8.820 -7.648 4.209 1.00 92.56 86 TYR A C 1
ATOM 687 O O . TYR A 1 86 ? -8.828 -8.869 4.395 1.00 92.56 86 TYR A O 1
ATOM 695 N N . VAL A 1 87 ? -8.420 -6.788 5.144 1.00 92.44 87 VAL A N 1
ATOM 696 C CA . VAL A 1 87 ? -8.052 -7.165 6.507 1.00 92.44 87 VAL A CA 1
ATOM 697 C C . VAL A 1 87 ? -9.095 -6.630 7.469 1.00 92.44 87 VAL A C 1
ATOM 699 O O . VAL A 1 87 ? -9.303 -5.428 7.594 1.00 92.44 87 VAL A O 1
ATOM 702 N N . ASP A 1 88 ? -9.699 -7.542 8.219 1.00 91.69 88 ASP A N 1
ATOM 703 C CA . ASP A 1 88 ? -10.577 -7.177 9.319 1.00 91.69 88 ASP A CA 1
ATOM 704 C C . ASP A 1 88 ? -9.751 -6.787 10.560 1.00 91.69 88 ASP A C 1
ATOM 706 O O . ASP A 1 88 ? -9.381 -7.630 11.389 1.00 91.69 88 ASP A O 1
ATOM 710 N N . PHE A 1 89 ? -9.461 -5.489 10.683 1.00 92.81 89 PHE A N 1
ATOM 711 C CA . PHE A 1 89 ? -8.721 -4.915 11.811 1.00 92.81 89 PHE A CA 1
ATOM 712 C C . PHE A 1 89 ? -9.514 -4.878 13.129 1.00 92.81 89 PHE A C 1
ATOM 714 O O . PHE A 1 89 ? -8.945 -4.584 14.183 1.00 92.81 89 PHE A O 1
ATOM 721 N N . SER A 1 90 ? -10.797 -5.265 13.131 1.00 90.44 90 SER A N 1
ATOM 722 C CA . SER A 1 90 ? -11.546 -5.453 14.378 1.00 90.44 90 SER A CA 1
ATOM 723 C C . SER A 1 90 ? -11.050 -6.669 15.174 1.00 90.44 90 SER A C 1
ATOM 725 O O . SER A 1 90 ? -11.191 -6.705 16.403 1.00 90.44 90 SER A O 1
ATOM 727 N N . LYS A 1 91 ? -10.438 -7.653 14.497 1.00 91.06 91 LYS A N 1
ATOM 728 C CA . LYS A 1 91 ? -9.938 -8.894 15.101 1.00 91.06 91 LYS A CA 1
ATOM 729 C C . LYS A 1 91 ? -8.696 -8.652 15.964 1.00 91.06 91 LYS A C 1
ATOM 731 O O . LYS A 1 91 ? -8.085 -7.585 15.968 1.00 91.06 91 LYS A O 1
ATOM 736 N N . SER A 1 92 ? -8.309 -9.679 16.722 1.00 91.69 92 SER A N 1
ATOM 737 C CA . SER A 1 92 ? -7.078 -9.635 17.510 1.00 91.69 92 SER A CA 1
ATOM 738 C C . SER A 1 92 ? -5.848 -9.555 16.607 1.00 91.69 92 SER A C 1
ATOM 740 O O . SER A 1 92 ? -5.796 -10.187 15.546 1.00 91.69 92 SER A O 1
ATOM 742 N N . PHE A 1 93 ? -4.817 -8.847 17.072 1.00 92.38 93 PHE A N 1
ATOM 743 C CA . PHE A 1 93 ? -3.560 -8.709 16.340 1.00 92.38 93 PHE A CA 1
ATOM 744 C C . PHE A 1 93 ? -2.967 -10.066 15.925 1.00 92.38 93 PHE A C 1
ATOM 746 O O . PHE A 1 93 ? -2.503 -10.234 14.801 1.00 92.38 93 PHE A O 1
ATOM 753 N N . GLN A 1 94 ? -3.059 -11.085 16.787 1.00 89.56 94 GLN A N 1
ATOM 754 C CA . GLN A 1 94 ? -2.579 -12.437 16.483 1.00 89.56 94 GLN A CA 1
ATOM 755 C C . GLN A 1 94 ? -3.282 -13.072 15.270 1.00 89.56 94 GLN A C 1
ATOM 757 O O . GLN A 1 94 ? -2.627 -13.766 14.488 1.00 89.56 94 GLN A O 1
ATOM 762 N N . ARG A 1 95 ? -4.593 -12.837 15.093 1.00 88.50 95 ARG A N 1
ATOM 763 C CA . ARG A 1 95 ? -5.354 -13.324 13.929 1.00 88.50 95 ARG A CA 1
ATOM 764 C C . 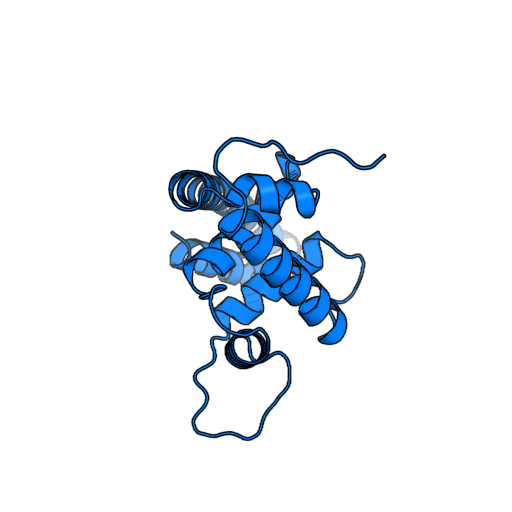ARG A 1 95 ? -4.937 -12.592 12.657 1.00 88.50 95 ARG A C 1
ATOM 766 O O . ARG A 1 95 ? -4.655 -13.246 11.657 1.00 88.50 95 ARG A O 1
ATOM 773 N N . ILE A 1 96 ? -4.821 -11.266 12.722 1.00 91.38 96 ILE A N 1
ATOM 774 C CA . ILE A 1 96 ? -4.391 -10.424 11.596 1.00 91.38 96 ILE A CA 1
ATOM 775 C C . ILE A 1 96 ? -2.971 -10.799 11.155 1.00 91.38 96 ILE A C 1
ATOM 777 O O . ILE A 1 96 ? -2.725 -11.068 9.980 1.00 91.38 96 ILE A O 1
ATOM 781 N N . ARG A 1 97 ? -2.049 -10.936 12.115 1.00 90.31 97 ARG A N 1
ATOM 782 C CA . ARG A 1 97 ? -0.671 -11.389 11.887 1.00 90.31 97 ARG A CA 1
ATOM 783 C C . ARG A 1 97 ? -0.610 -12.756 11.199 1.00 90.31 97 ARG A C 1
ATOM 785 O O . ARG A 1 97 ? 0.238 -12.971 10.332 1.00 90.31 97 ARG A O 1
ATOM 792 N N . GLY A 1 98 ? -1.495 -13.679 11.585 1.00 87.06 98 GLY A N 1
ATOM 793 C CA . GLY A 1 98 ? -1.633 -14.987 10.942 1.00 87.06 98 GLY A CA 1
ATOM 794 C C . GLY A 1 98 ? -2.134 -14.884 9.500 1.00 87.06 98 GLY A C 1
ATOM 795 O O . GLY A 1 98 ? -1.561 -15.512 8.612 1.00 87.06 98 GLY A O 1
ATOM 796 N N . TYR A 1 99 ? -3.140 -14.042 9.253 1.00 87.62 99 TYR A N 1
ATOM 797 C CA . TYR A 1 99 ? -3.735 -13.843 7.929 1.00 87.62 99 TYR A CA 1
ATOM 798 C C . TYR A 1 99 ? -2.747 -13.277 6.898 1.00 87.62 99 TYR A C 1
ATOM 800 O O . TYR A 1 99 ? -2.731 -13.710 5.745 1.00 87.62 99 TYR A O 1
ATOM 808 N N . VAL A 1 100 ? -1.859 -12.369 7.314 1.00 88.31 100 VAL A N 1
ATOM 809 C CA . VAL A 1 100 ? -0.804 -11.828 6.436 1.00 88.31 100 VAL A CA 1
ATOM 810 C C . VAL A 1 100 ? 0.434 -12.729 6.338 1.00 88.31 100 VAL A C 1
ATOM 812 O O . VAL A 1 100 ? 1.409 -12.359 5.686 1.00 88.31 100 VAL A O 1
ATOM 815 N N . ARG A 1 101 ? 0.433 -13.896 7.000 1.00 84.81 101 ARG A N 1
ATOM 816 C CA . ARG A 1 101 ? 1.544 -14.866 7.032 1.00 84.81 101 ARG A CA 1
ATOM 817 C C . ARG A 1 101 ? 2.903 -14.224 7.353 1.00 84.81 101 ARG A C 1
ATOM 819 O O . ARG A 1 101 ? 3.914 -14.524 6.723 1.00 84.81 101 ARG A O 1
ATOM 826 N N . LEU A 1 102 ? 2.929 -13.337 8.350 1.00 79.81 102 LEU A N 1
ATOM 827 C CA . LEU A 1 102 ? 4.143 -12.614 8.760 1.00 79.81 102 LEU A CA 1
ATOM 828 C C . LEU A 1 102 ? 5.287 -13.551 9.170 1.00 79.81 102 LEU A C 1
ATOM 830 O O . LEU A 1 102 ? 6.445 -13.296 8.842 1.00 79.81 102 LEU A O 1
ATOM 834 N N . TYR A 1 103 ? 4.933 -14.649 9.839 1.00 77.62 103 TYR A N 1
ATOM 835 C CA . TYR A 1 103 ? 5.836 -15.721 10.235 1.00 77.62 103 TYR A CA 1
ATOM 836 C C . TYR A 1 103 ? 5.276 -17.051 9.743 1.00 77.62 103 TYR A C 1
ATOM 838 O O . TYR A 1 103 ? 4.071 -17.301 9.826 1.00 77.62 103 TYR A O 1
ATOM 846 N N . HIS A 1 104 ? 6.150 -17.914 9.227 1.00 64.69 104 HIS A N 1
ATOM 847 C CA . HIS A 1 104 ? 5.753 -19.234 8.761 1.00 64.69 104 HIS A CA 1
ATOM 848 C C . HIS A 1 104 ? 5.287 -20.087 9.952 1.00 64.69 104 HIS A C 1
ATOM 850 O O . HIS A 1 104 ? 6.098 -20.561 10.742 1.00 64.69 104 HIS A O 1
ATOM 856 N N . ARG A 1 105 ? 3.973 -20.297 10.087 1.00 63.31 105 ARG A N 1
ATOM 857 C CA . ARG A 1 105 ? 3.403 -21.311 10.984 1.00 63.31 105 ARG A CA 1
ATOM 858 C C . ARG A 1 105 ? 3.000 -22.535 10.168 1.00 63.31 105 ARG A C 1
ATOM 860 O O . ARG A 1 105 ? 2.294 -22.408 9.172 1.00 63.31 105 ARG A O 1
ATOM 867 N N . ARG A 1 106 ? 3.418 -23.723 10.619 1.00 53.16 106 ARG A N 1
ATOM 868 C CA . ARG A 1 106 ? 3.099 -25.037 10.026 1.00 53.16 106 ARG A CA 1
ATOM 869 C C . ARG A 1 106 ? 1.645 -25.470 10.286 1.00 53.16 106 ARG A C 1
ATOM 871 O O . ARG A 1 106 ? 1.395 -26.612 10.651 1.00 53.16 106 ARG A O 1
ATOM 878 N N . SER A 1 107 ? 0.673 -24.570 10.166 1.00 56.06 107 SER A N 1
ATOM 879 C CA . SER A 1 107 ? -0.738 -24.939 10.312 1.00 56.06 107 SER A CA 1
ATOM 880 C C . SER A 1 107 ? -1.371 -25.085 8.935 1.00 56.06 107 SER A C 1
ATOM 882 O O . SER A 1 107 ? -1.493 -24.104 8.205 1.00 56.06 107 SER A O 1
ATOM 884 N N . LYS A 1 108 ? -1.789 -26.309 8.589 1.00 57.31 108 LYS A N 1
ATOM 885 C CA . LYS A 1 108 ? -2.462 -26.625 7.316 1.00 57.31 108 LYS A CA 1
ATOM 886 C C . LYS A 1 108 ? -3.819 -25.916 7.151 1.00 57.31 108 LYS A C 1
ATOM 888 O O . LYS A 1 108 ? -4.294 -25.793 6.030 1.00 57.31 108 LYS A O 1
ATOM 893 N N . ASN A 1 109 ? -4.400 -25.398 8.240 1.00 60.53 109 ASN A N 1
ATOM 894 C CA . ASN A 1 109 ? -5.768 -24.864 8.267 1.00 60.53 109 ASN A CA 1
ATOM 895 C C . ASN A 1 109 ? -5.843 -23.327 8.331 1.00 60.53 109 ASN A C 1
ATOM 897 O O . ASN A 1 109 ? -6.936 -22.770 8.426 1.00 60.53 109 ASN A O 1
ATOM 901 N N . GLN A 1 110 ? -4.713 -22.612 8.302 1.00 62.78 110 GLN A N 1
ATOM 902 C CA . GLN A 1 110 ? -4.737 -21.147 8.303 1.00 62.78 110 GLN A CA 1
ATOM 903 C C . GLN A 1 110 ? -4.917 -20.598 6.886 1.00 62.78 110 GLN A C 1
ATOM 905 O O . GLN A 1 110 ? -4.051 -20.761 6.029 1.00 62.78 110 GLN A O 1
ATOM 910 N N . ARG A 1 111 ? -6.033 -19.894 6.660 1.00 67.56 111 ARG A N 1
ATOM 911 C CA . ARG A 1 111 ? -6.228 -19.068 5.463 1.00 67.56 111 ARG A CA 1
ATOM 912 C C . ARG A 1 111 ? -5.320 -17.845 5.565 1.00 67.56 111 ARG A C 1
ATOM 914 O O . ARG A 1 111 ? -5.405 -17.094 6.534 1.00 67.56 111 ARG A O 1
ATOM 921 N N . TYR A 1 112 ? -4.458 -17.659 4.575 1.00 75.75 112 TYR A N 1
ATOM 922 C CA . TYR A 1 112 ? -3.599 -16.488 4.455 1.00 75.75 112 TYR A CA 1
ATOM 923 C C . TYR A 1 112 ? -3.679 -15.931 3.038 1.00 75.75 112 TYR A C 1
ATOM 925 O O . TYR A 1 112 ? -3.962 -16.670 2.095 1.00 75.75 112 TYR A O 1
ATOM 933 N N . SER A 1 113 ? -3.399 -14.638 2.882 1.00 83.25 113 SER A N 1
ATOM 934 C CA . SER A 1 113 ? -3.393 -13.992 1.570 1.00 83.25 113 SER A CA 1
ATOM 935 C C . SER A 1 113 ? -2.020 -13.426 1.229 1.00 83.25 113 SER A C 1
ATOM 937 O O . SER A 1 113 ? -1.552 -12.460 1.833 1.00 83.25 113 SER A O 1
ATOM 939 N N . HIS A 1 114 ? -1.385 -14.011 0.208 1.00 85.75 114 HIS A N 1
ATOM 940 C CA . HIS A 1 114 ? -0.134 -13.498 -0.365 1.00 85.75 114 HIS A CA 1
ATOM 941 C C . HIS A 1 114 ? -0.290 -12.070 -0.887 1.00 85.75 114 HIS A C 1
ATOM 943 O O . HIS A 1 114 ? 0.614 -11.255 -0.745 1.00 85.75 114 HIS A O 1
ATOM 949 N N . GLN A 1 115 ? -1.452 -11.740 -1.448 1.00 89.06 115 GLN A N 1
ATOM 950 C CA . GLN A 1 115 ? -1.720 -10.404 -1.978 1.00 89.06 115 GLN A CA 1
ATOM 951 C C . GLN A 1 115 ? -1.693 -9.350 -0.864 1.00 89.06 115 GLN A C 1
ATOM 953 O O . GLN A 1 115 ? -1.030 -8.328 -0.996 1.00 89.06 115 GLN A O 1
ATOM 958 N N . ILE A 1 116 ? -2.303 -9.655 0.282 1.00 91.56 116 ILE A N 1
ATOM 959 C CA . ILE A 1 116 ? -2.307 -8.756 1.444 1.00 91.56 116 ILE A CA 1
ATOM 960 C C . ILE A 1 116 ? -0.921 -8.654 2.075 1.00 91.56 116 ILE A C 1
ATOM 962 O O . ILE A 1 116 ? -0.504 -7.580 2.506 1.00 91.56 116 ILE A O 1
ATOM 966 N N . ARG A 1 117 ? -0.149 -9.746 2.053 1.00 92.19 117 ARG A N 1
ATOM 967 C CA . ARG A 1 117 ? 1.271 -9.690 2.403 1.00 92.19 117 ARG A CA 1
ATOM 968 C C . ARG A 1 117 ? 2.030 -8.717 1.498 1.00 92.19 117 ARG A C 1
ATOM 970 O O . ARG A 1 117 ? 2.832 -7.939 2.005 1.00 92.19 117 ARG A O 1
ATOM 977 N N . HIS A 1 118 ? 1.772 -8.719 0.191 1.00 92.25 118 HIS A N 1
ATOM 978 C CA . HIS A 1 118 ? 2.388 -7.761 -0.727 1.00 92.25 118 HIS A CA 1
ATOM 979 C C . HIS A 1 118 ? 1.970 -6.316 -0.445 1.00 92.25 118 HIS A C 1
ATOM 981 O O . HIS A 1 118 ? 2.846 -5.457 -0.455 1.00 92.25 118 HIS A O 1
ATOM 987 N N . ALA A 1 119 ? 0.698 -6.042 -0.145 1.00 95.19 119 ALA A N 1
ATOM 988 C CA . ALA A 1 119 ? 0.257 -4.707 0.275 1.00 95.19 119 ALA A CA 1
ATOM 989 C C . ALA A 1 119 ? 1.006 -4.220 1.524 1.00 95.19 119 ALA A C 1
ATOM 991 O O . ALA A 1 119 ? 1.563 -3.126 1.522 1.00 95.19 119 ALA A O 1
ATOM 992 N N . LEU A 1 120 ? 1.132 -5.074 2.549 1.00 95.81 120 LEU A N 1
ATOM 993 C CA . LEU A 1 120 ? 1.901 -4.747 3.752 1.00 95.81 120 LEU A CA 1
ATOM 994 C C . LEU A 1 120 ? 3.372 -4.453 3.435 1.00 95.81 120 LEU A C 1
ATOM 996 O O . LEU A 1 120 ? 3.943 -3.525 4.002 1.00 95.81 120 LEU A O 1
ATOM 1000 N N . VAL A 1 121 ? 3.986 -5.214 2.524 1.00 94.81 121 VAL A N 1
ATOM 1001 C CA . VAL A 1 121 ? 5.357 -4.952 2.063 1.00 94.81 121 VAL A CA 1
ATOM 1002 C C . VAL A 1 121 ? 5.451 -3.597 1.365 1.00 94.81 121 VAL A C 1
ATOM 1004 O O . VAL A 1 121 ? 6.355 -2.841 1.704 1.00 94.81 121 VAL A O 1
ATOM 1007 N N . ARG A 1 122 ? 4.534 -3.276 0.438 1.00 94.25 122 ARG A N 1
ATOM 1008 C CA . ARG A 1 122 ? 4.529 -1.988 -0.280 1.00 94.25 122 ARG A CA 1
ATOM 1009 C C . ARG A 1 122 ? 4.421 -0.815 0.690 1.00 94.25 122 ARG A C 1
ATOM 1011 O O . ARG A 1 122 ? 5.263 0.072 0.644 1.00 94.25 122 ARG A O 1
ATOM 1018 N N . LEU A 1 123 ? 3.464 -0.870 1.618 1.00 96.06 123 LEU A N 1
ATOM 1019 C CA . LEU A 1 123 ? 3.313 0.159 2.645 1.00 96.06 123 LEU A CA 1
ATOM 1020 C C . LEU A 1 123 ? 4.562 0.258 3.526 1.00 96.06 123 LEU A C 1
ATOM 1022 O O . LEU A 1 123 ? 5.059 1.344 3.783 1.00 96.06 123 LEU A O 1
ATOM 1026 N N . THR A 1 124 ? 5.121 -0.878 3.951 1.00 95.88 124 THR A N 1
ATOM 1027 C CA . THR A 1 124 ? 6.345 -0.876 4.765 1.00 95.88 124 THR A CA 1
ATOM 1028 C C . THR A 1 124 ? 7.507 -0.224 4.015 1.00 95.88 124 THR A C 1
ATOM 1030 O O . THR A 1 124 ? 8.207 0.581 4.608 1.00 95.88 124 THR A O 1
ATOM 1033 N N . MET A 1 125 ? 7.702 -0.526 2.728 1.00 93.75 125 MET A N 1
ATOM 1034 C CA . MET A 1 125 ? 8.761 0.090 1.916 1.00 93.75 125 MET A CA 1
ATOM 1035 C C . MET A 1 125 ? 8.596 1.601 1.750 1.00 93.75 125 MET A C 1
ATOM 1037 O O . MET A 1 125 ? 9.598 2.285 1.600 1.00 93.75 125 MET A O 1
ATOM 1041 N N . ALA A 1 126 ? 7.364 2.112 1.768 1.00 92.56 126 ALA A N 1
ATOM 1042 C CA . ALA A 1 126 ? 7.118 3.550 1.713 1.00 92.56 126 ALA A CA 1
ATOM 1043 C C . ALA A 1 126 ? 7.421 4.253 3.048 1.00 92.56 126 ALA A C 1
ATOM 1045 O O . ALA A 1 126 ? 7.805 5.413 3.057 1.00 92.56 126 ALA A O 1
ATOM 1046 N N . LEU A 1 127 ? 7.258 3.552 4.174 1.00 91.94 127 LEU A N 1
ATOM 1047 C CA . LEU A 1 127 ? 7.384 4.133 5.516 1.00 91.94 127 LEU A CA 1
ATOM 1048 C C . LEU A 1 127 ? 8.774 3.996 6.138 1.00 91.94 127 LEU A C 1
ATOM 1050 O O . LEU A 1 127 ? 9.072 4.667 7.124 1.00 91.94 127 LEU A O 1
ATOM 1054 N N . ILE A 1 128 ? 9.588 3.056 5.661 1.00 90.31 128 ILE A N 1
ATOM 1055 C CA . ILE A 1 128 ? 10.907 2.796 6.232 1.00 90.31 128 ILE A CA 1
ATOM 1056 C C . ILE A 1 128 ? 11.978 2.720 5.158 1.00 90.31 128 ILE A C 1
ATOM 1058 O O . ILE A 1 128 ? 11.798 2.107 4.109 1.00 90.31 128 ILE A O 1
ATOM 1062 N N . GLU A 1 129 ? 13.150 3.246 5.489 1.00 81.31 129 GLU A N 1
ATOM 1063 C CA . GLU A 1 129 ? 14.340 3.037 4.682 1.00 81.31 129 GLU A CA 1
ATOM 1064 C C . GLU A 1 129 ? 14.834 1.584 4.795 1.00 81.31 129 GLU A C 1
ATOM 1066 O O . GLU A 1 129 ? 14.854 0.967 5.870 1.00 81.31 129 GLU A O 1
ATOM 1071 N N . GLY A 1 130 ? 15.266 1.030 3.661 1.00 82.25 130 GLY A N 1
ATOM 1072 C CA . GLY A 1 130 ? 15.896 -0.285 3.578 1.00 82.25 130 GLY A CA 1
ATOM 1073 C C . GLY A 1 130 ? 14.935 -1.467 3.413 1.00 82.25 130 GLY A C 1
ATOM 1074 O O . GLY A 1 130 ? 13.792 -1.354 2.977 1.00 82.25 130 GLY A O 1
ATOM 1075 N N . ILE A 1 131 ? 15.443 -2.670 3.699 1.00 85.56 131 ILE A N 1
ATOM 1076 C CA . ILE A 1 131 ? 14.736 -3.919 3.386 1.00 85.56 131 ILE A CA 1
ATOM 1077 C C . ILE A 1 131 ? 13.606 -4.157 4.404 1.00 85.56 131 ILE A C 1
ATOM 1079 O O . ILE A 1 131 ? 13.884 -4.262 5.606 1.00 85.56 131 ILE A O 1
ATOM 1083 N N . PRO A 1 132 ? 12.350 -4.359 3.959 1.00 86.94 132 PRO A N 1
ATOM 1084 C CA . PRO A 1 132 ? 11.205 -4.573 4.838 1.00 86.94 132 PRO A CA 1
ATOM 1085 C C . PRO A 1 132 ? 11.250 -5.977 5.460 1.00 86.94 132 PRO A C 1
ATOM 1087 O O . PRO A 1 132 ? 10.528 -6.885 5.054 1.00 86.94 132 PRO A O 1
ATOM 1090 N N . LYS A 1 133 ? 12.108 -6.201 6.460 1.00 90.25 133 LYS A N 1
ATOM 1091 C CA . LYS A 1 133 ? 12.174 -7.475 7.202 1.00 90.25 133 LYS A CA 1
ATOM 1092 C C . LYS A 1 133 ? 10.851 -7.747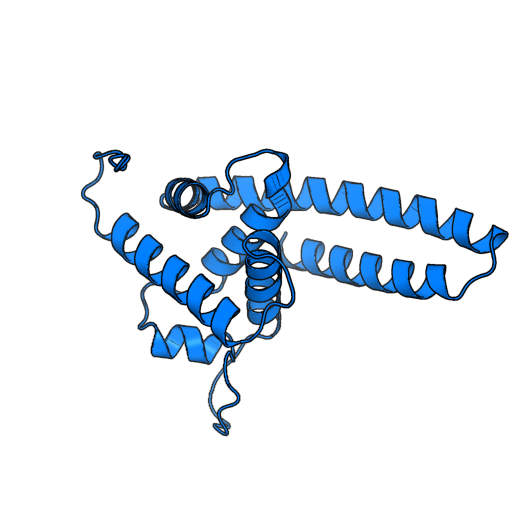 7.928 1.00 90.25 133 LYS A C 1
ATOM 1094 O O . LYS A 1 133 ? 10.126 -6.818 8.281 1.00 90.25 133 LYS A O 1
ATOM 1099 N N . ALA A 1 134 ? 10.561 -9.017 8.229 1.00 88.62 134 ALA A N 1
ATOM 1100 C CA . ALA A 1 134 ? 9.308 -9.422 8.882 1.00 88.62 134 ALA A CA 1
ATOM 1101 C C . ALA A 1 134 ? 9.006 -8.623 10.164 1.00 88.62 134 ALA A C 1
ATOM 1103 O O . ALA A 1 134 ? 7.878 -8.182 10.345 1.00 88.62 134 ALA A O 1
ATOM 1104 N N . ARG A 1 135 ? 10.023 -8.341 10.989 1.00 89.94 135 ARG A N 1
ATOM 1105 C CA . ARG A 1 135 ? 9.887 -7.525 12.206 1.00 89.94 135 ARG A CA 1
ATOM 1106 C C . ARG A 1 135 ? 9.444 -6.082 11.927 1.00 89.94 135 ARG A C 1
ATOM 1108 O O . ARG A 1 135 ? 8.630 -5.545 12.667 1.00 89.94 135 ARG A O 1
ATOM 1115 N N . LYS A 1 136 ? 9.953 -5.454 10.860 1.00 93.06 136 LYS A N 1
ATOM 1116 C CA . LYS A 1 136 ? 9.548 -4.095 10.456 1.00 93.06 136 LYS A CA 1
ATOM 1117 C C . LYS A 1 136 ? 8.113 -4.090 9.930 1.00 93.06 136 LYS A C 1
ATOM 1119 O O . LYS A 1 136 ? 7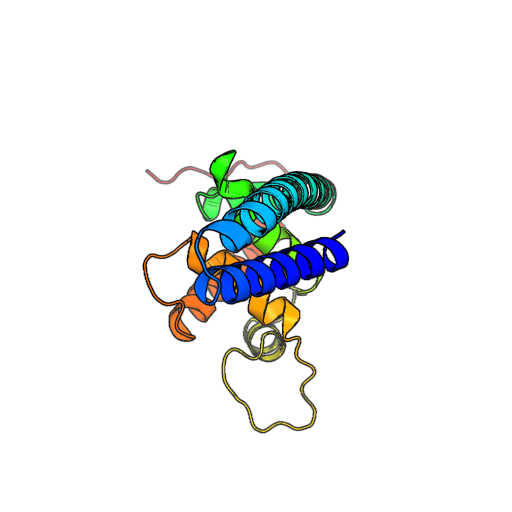.318 -3.257 10.346 1.00 93.06 136 LYS A O 1
ATOM 1124 N N . GLN A 1 137 ? 7.768 -5.080 9.108 1.00 94.00 137 GLN A N 1
ATOM 1125 C CA . GLN A 1 137 ? 6.399 -5.269 8.624 1.00 94.00 137 GLN A CA 1
ATOM 1126 C C . GLN A 1 137 ? 5.408 -5.539 9.771 1.00 94.00 137 GLN A C 1
ATOM 1128 O O . GLN A 1 137 ? 4.287 -5.047 9.741 1.00 94.00 137 GLN A O 1
ATOM 1133 N N . GLU A 1 138 ? 5.808 -6.302 10.794 1.00 94.50 138 GLU A N 1
ATOM 1134 C CA . GLU A 1 138 ? 4.998 -6.519 11.999 1.00 94.50 138 GLU A CA 1
ATOM 1135 C C . GLU A 1 138 ? 4.783 -5.221 12.779 1.00 94.50 138 GLU A C 1
ATOM 1137 O O . GLU A 1 138 ? 3.667 -4.974 13.225 1.00 94.50 138 GLU A O 1
ATOM 1142 N N . GLY A 1 139 ? 5.815 -4.379 12.896 1.00 94.62 139 GLY A N 1
ATOM 1143 C CA . GLY A 1 139 ? 5.705 -3.057 13.516 1.00 94.62 139 GLY A CA 1
ATOM 1144 C C . GLY A 1 139 ? 4.714 -2.146 12.787 1.00 94.62 139 GLY A C 1
ATOM 1145 O O . GLY A 1 139 ? 3.836 -1.571 13.425 1.00 94.62 139 GLY A O 1
ATOM 1146 N N . VAL A 1 140 ? 4.792 -2.082 11.453 1.00 95.31 140 VAL A N 1
ATOM 1147 C CA . VAL A 1 140 ? 3.820 -1.339 10.630 1.00 95.31 140 VAL A CA 1
ATOM 1148 C C . VAL A 1 140 ? 2.412 -1.901 10.830 1.00 95.31 140 VAL A C 1
ATOM 1150 O O . VAL A 1 140 ? 1.496 -1.151 11.143 1.00 95.31 140 VAL A O 1
ATOM 1153 N N . LEU A 1 141 ? 2.235 -3.223 10.748 1.00 95.69 141 LEU A N 1
ATOM 1154 C CA . LEU A 1 141 ? 0.931 -3.862 10.947 1.00 95.69 141 LEU A CA 1
ATOM 1155 C C . LEU A 1 141 ? 0.351 -3.613 12.347 1.00 95.69 141 LEU A C 1
ATOM 1157 O O . LEU A 1 141 ? -0.856 -3.431 12.483 1.00 95.69 141 LEU A O 1
ATOM 1161 N N . MET A 1 142 ? 1.198 -3.613 13.380 1.00 95.75 142 MET A N 1
ATOM 1162 C CA . MET A 1 142 ? 0.799 -3.294 14.751 1.00 95.75 142 MET A CA 1
ATOM 1163 C C . MET A 1 142 ? 0.325 -1.848 14.850 1.00 95.75 142 MET A C 1
ATOM 1165 O O . MET A 1 142 ? -0.727 -1.600 15.430 1.00 95.75 142 MET A O 1
ATOM 1169 N N . LYS A 1 143 ? 1.057 -0.908 14.241 1.00 95.00 143 LYS A N 1
ATOM 1170 C CA . LYS A 1 143 ? 0.656 0.500 14.198 1.00 95.00 143 LYS A CA 1
ATOM 1171 C C . LYS A 1 143 ? -0.699 0.661 13.503 1.00 95.00 143 LYS A C 1
ATOM 1173 O O . LYS A 1 143 ? -1.576 1.287 14.077 1.00 95.00 143 LYS A O 1
ATOM 1178 N N . ILE A 1 144 ? -0.924 -0.000 12.359 1.00 94.94 144 ILE A N 1
ATOM 1179 C CA . ILE A 1 144 ? -2.224 0.027 11.655 1.00 94.94 144 ILE A CA 1
ATOM 1180 C C . ILE A 1 144 ? -3.336 -0.476 12.580 1.00 94.94 144 ILE A C 1
ATOM 1182 O O . ILE A 1 144 ? -4.382 0.152 12.694 1.00 94.94 144 ILE A O 1
ATOM 1186 N N . TRP A 1 145 ? -3.108 -1.601 13.262 1.00 95.50 145 TRP A N 1
ATOM 1187 C CA . TRP A 1 145 ? -4.089 -2.183 14.174 1.00 95.50 145 TRP A CA 1
ATOM 1188 C C . TRP A 1 145 ? -4.411 -1.267 15.364 1.00 95.50 145 TRP A C 1
ATOM 1190 O O . TRP A 1 145 ? -5.584 -1.094 15.691 1.00 95.50 145 TRP A O 1
ATOM 1200 N N . LEU A 1 146 ? -3.397 -0.655 15.983 1.00 94.25 146 LEU A N 1
ATOM 1201 C CA . LEU A 1 146 ? -3.577 0.288 17.090 1.00 94.25 146 LEU A CA 1
ATOM 1202 C C . LEU A 1 146 ? -4.319 1.548 16.641 1.00 94.25 146 LEU A C 1
ATOM 1204 O O . LEU A 1 146 ? -5.302 1.917 17.279 1.00 94.25 146 LEU A O 1
ATOM 1208 N N . THR A 1 147 ? -3.909 2.162 15.529 1.00 92.69 147 THR A N 1
ATOM 1209 C CA . THR A 1 147 ? -4.570 3.362 15.001 1.00 92.69 147 THR A CA 1
ATOM 1210 C C . THR A 1 147 ? -6.011 3.054 14.606 1.00 92.69 147 THR A C 1
ATOM 1212 O O . THR A 1 147 ? -6.913 3.777 15.003 1.00 92.69 147 THR A O 1
ATOM 1215 N N . TYR A 1 148 ? -6.275 1.921 13.943 1.00 92.31 148 TYR A N 1
ATOM 1216 C CA . TYR A 1 148 ? -7.643 1.497 13.630 1.00 92.31 148 TYR A CA 1
ATOM 1217 C C . TYR A 1 148 ? -8.507 1.392 14.894 1.00 92.31 148 TYR A C 1
ATOM 1219 O O . TYR A 1 148 ? -9.651 1.844 14.912 1.00 92.31 148 TYR A O 1
ATOM 1227 N N . LYS A 1 149 ? -7.979 0.798 15.972 1.00 90.25 149 LYS A N 1
ATOM 1228 C CA . LYS A 1 149 ? -8.700 0.676 17.247 1.00 90.25 149 LYS A CA 1
ATOM 1229 C C . LYS A 1 149 ? -8.955 2.030 17.896 1.00 90.25 149 LYS A C 1
ATOM 1231 O O . LYS A 1 149 ? -10.057 2.245 18.378 1.00 90.25 149 LYS A O 1
ATOM 1236 N N . GLN A 1 150 ? -7.975 2.926 17.872 1.00 88.75 150 GLN A N 1
ATOM 1237 C CA . GLN A 1 150 ? -8.125 4.279 18.397 1.00 88.75 150 GLN A CA 1
ATOM 1238 C C . GLN A 1 150 ? -9.192 5.057 17.622 1.00 88.75 150 GLN A C 1
ATOM 1240 O O . GLN A 1 150 ? -10.129 5.551 18.236 1.00 88.75 150 GLN A O 1
ATOM 1245 N N . GLU A 1 151 ? -9.117 5.093 16.290 1.00 82.44 151 GLU A N 1
ATOM 1246 C CA . GLU A 1 151 ? -10.076 5.836 15.459 1.00 82.44 151 GLU A CA 1
ATOM 1247 C C . GLU A 1 151 ? -11.500 5.272 15.548 1.00 82.44 151 GLU A C 1
ATOM 1249 O O . GLU A 1 151 ? -12.467 6.022 15.538 1.00 82.44 151 GLU A O 1
ATOM 1254 N N . THR A 1 152 ? -11.654 3.951 15.693 1.00 80.50 152 THR A N 1
ATOM 1255 C CA . THR A 1 152 ? -12.984 3.322 15.827 1.00 80.50 152 THR A CA 1
ATOM 1256 C C . THR A 1 152 ? -13.570 3.390 17.240 1.00 80.50 152 THR A C 1
ATOM 1258 O O . THR A 1 152 ? -14.758 3.132 17.412 1.00 80.50 152 THR A O 1
ATOM 1261 N N . GLN A 1 153 ? -12.760 3.721 18.251 1.00 74.50 153 GLN A N 1
ATOM 1262 C CA . GLN A 1 153 ? -13.195 3.918 19.640 1.00 74.50 153 GLN A CA 1
ATOM 1263 C C . GLN A 1 153 ? -13.317 5.398 20.028 1.00 74.50 153 GLN A C 1
ATOM 1265 O O . GLN A 1 153 ? -13.804 5.696 21.119 1.00 74.50 153 GLN A O 1
ATOM 1270 N N . ARG A 1 154 ? -12.890 6.329 19.167 1.00 61.25 154 ARG A N 1
ATOM 1271 C CA . ARG A 1 154 ? -13.059 7.766 19.393 1.00 61.25 154 ARG A CA 1
ATOM 1272 C C . ARG A 1 154 ? -14.545 8.149 19.297 1.00 61.25 154 ARG A C 1
ATOM 1274 O O . ARG A 1 154 ? -15.204 7.772 18.328 1.00 61.25 154 ARG A O 1
ATOM 1281 N N . PRO A 1 155 ? -15.085 8.917 20.262 1.00 54.94 155 PRO A N 1
ATOM 1282 C CA . PRO A 1 155 ? -16.376 9.577 20.099 1.00 54.94 155 PRO A CA 1
ATOM 1283 C C . PRO A 1 155 ? -16.336 10.487 18.865 1.00 54.94 155 PRO A C 1
ATOM 1285 O O . PRO A 1 155 ? -15.360 11.213 18.668 1.00 54.94 155 PRO A O 1
ATOM 1288 N N . ALA A 1 156 ? -17.376 10.450 18.031 1.00 48.47 156 ALA A N 1
ATOM 1289 C CA . ALA A 1 156 ? -17.455 11.285 16.836 1.00 48.47 156 ALA A CA 1
ATOM 1290 C C . ALA A 1 156 ? -17.324 12.777 17.210 1.00 48.47 156 ALA A C 1
ATOM 1292 O O . ALA A 1 156 ? -18.152 13.290 17.960 1.00 48.47 156 ALA A O 1
ATOM 1293 N N . GLY A 1 157 ? -16.292 13.462 16.694 1.00 53.78 157 GLY A N 1
ATOM 1294 C CA . GLY A 1 157 ? -16.160 14.926 16.782 1.00 53.78 157 GLY A CA 1
ATOM 1295 C C . GLY A 1 157 ? -14.904 15.501 17.453 1.00 53.78 157 GLY A C 1
ATOM 1296 O O . GLY A 1 157 ? -14.820 16.721 17.559 1.00 53.78 157 GLY A O 1
ATOM 1297 N N . ILE A 1 158 ? -13.925 14.696 17.890 1.00 52.94 158 ILE A N 1
ATOM 1298 C CA . ILE A 1 158 ? -12.681 15.220 18.495 1.00 52.94 158 ILE A CA 1
ATOM 1299 C C . ILE A 1 158 ? -11.498 15.034 17.525 1.00 52.94 158 ILE A C 1
ATOM 1301 O O . ILE A 1 158 ? -11.103 13.888 17.291 1.00 52.94 158 ILE A O 1
ATOM 1305 N N . PRO A 1 159 ? -10.919 16.114 16.956 1.00 45.75 159 PRO A N 1
ATOM 1306 C CA . PRO A 1 159 ? -9.744 16.013 16.092 1.00 45.75 159 PRO A CA 1
ATOM 1307 C C . PRO A 1 159 ? -8.512 15.549 16.881 1.00 45.75 159 PRO A C 1
ATOM 1309 O O . PRO A 1 159 ? -8.374 15.831 18.074 1.00 45.75 159 PRO A O 1
ATOM 1312 N N . ALA A 1 160 ? -7.617 14.821 16.208 1.00 51.59 160 ALA A N 1
ATOM 1313 C CA . ALA A 1 160 ? -6.388 14.307 16.797 1.00 51.59 160 ALA A CA 1
ATOM 1314 C C . ALA A 1 160 ? -5.542 15.465 17.353 1.00 51.59 160 ALA A C 1
ATOM 1316 O O . ALA A 1 160 ? -5.044 16.303 16.604 1.00 51.59 160 ALA A O 1
ATOM 1317 N N . GLN A 1 161 ? -5.386 15.525 18.679 1.00 46.62 161 GLN A N 1
ATOM 1318 C CA . GLN A 1 161 ? -4.453 16.459 19.302 1.00 46.62 161 GLN A CA 1
ATOM 1319 C C . GLN A 1 161 ? -3.037 16.124 18.832 1.00 46.62 161 GLN A C 1
ATOM 1321 O O . GLN A 1 161 ? -2.518 15.042 19.115 1.00 46.62 161 GLN A O 1
ATOM 1326 N N . GLN A 1 162 ? -2.426 17.071 18.122 1.00 43.91 162 GLN A N 1
ATOM 1327 C CA . GLN A 1 162 ? -0.997 17.088 17.856 1.00 43.91 162 GLN A CA 1
ATOM 1328 C C . GLN A 1 162 ? -0.282 17.180 19.209 1.00 43.91 162 GLN A C 1
ATOM 1330 O O . GLN A 1 162 ? -0.346 18.206 19.884 1.00 43.91 162 GLN A O 1
ATOM 1335 N N . GLN A 1 163 ? 0.339 16.085 19.644 1.00 39.12 163 GLN A N 1
ATOM 1336 C CA . GLN A 1 163 ? 1.360 16.167 20.682 1.00 39.12 163 GLN A CA 1
ATOM 1337 C C . GLN A 1 163 ? 2.630 16.672 19.996 1.00 39.12 163 GLN A C 1
ATOM 1339 O O . GLN A 1 163 ? 3.114 16.026 19.064 1.00 39.12 163 GLN A O 1
ATOM 1344 N N . GLY A 1 164 ? 3.053 17.876 20.393 1.00 37.72 164 GLY A N 1
ATOM 1345 C CA . GLY A 1 164 ? 4.284 18.526 19.939 1.00 37.72 164 GLY A CA 1
ATOM 1346 C C . GLY A 1 164 ? 5.551 17.910 20.510 1.00 37.72 164 GLY A C 1
ATOM 1347 O O . GLY A 1 164 ? 5.451 17.020 21.386 1.00 37.72 164 GLY A O 1
#

Secondary structure (DSSP, 8-state):
-HHHHHHHHHHHHHHHHHHHHS-HHHHHHHHHHHHHHHHHHHHHHHHHHHHHHHH-TTHHHHHHHHT--SGGGHHHHHHHHHHHHH--TTS-HHHHHHHTT-S----TT----HHHHHHHHHHHHHHSSS---HHHHHHHHHHHHHHHHHHHHSPTT-------

pLDDT: mean 87.38, std 13.35, range [37.72, 97.81]

Foldseek 3Di:
DLVVLVVLVVVLVVLVVVLVVDDPVVNVVSVVVSVVSVVVNLVVLVVLLVVLVVVPVLLVVLCVVLVQNDSVSSQLSSLLSVLVVPADLVDDLVLSCQQLCLDDDPDPPGHHDVSNVVSLLSNLVSRDPDHCRSVSSSVVSVSSSVSSVVVVPDDPDDDDDDDD